Protein AF-A0A438HVY1-F1 (afdb_monomer_lite)

Foldseek 3Di:
DVVVVVVVVVVVCVVVVDDDPPPVPPQPAPAQWWQALVGDIDDDCNGQEPNGPDYPVSVPPVPPDDPVVVVVVCVVVVCQLVPPDNLVSLLSVLLVVLVVSLCSSPVPPDPDPDPPCCAPPNPVPSQVSSLVSSVVSCVVSVHDNDPDSGD

InterPro domains:
  IPR000726 Glycoside hydrolase, family 19, catalytic [PF00182] (55-106)
  IPR000726 Glycoside hydrolase, family 19, catalytic [PS00773] (59-81)
  IPR001002 Chitin-binding, type 1 [PF00187] (25-54)
  IPR001002 Chitin-binding, type 1 [PS50941] (16-61)
  IPR001002 Chitin-binding, type 1 [SM00270] (26-57)
  IPR018371 Chitin-binding, type 1, conserved site [PS00026] (29-48)
  IPR023346 Lysozyme-like domain superfamily [SSF53955] (53-151)
  IPR036861 Endochitinase-like superfamily [G3DSA:3.30.60.10] (22-53)
  IPR036861 Endochitinase-like superfamily [SSF57016] (21-55)

Organism: Vitis vinifera (NCBI:txid29760)

Sequence (151 aa):
MVSKLVAILIVGVLAGALPWPVLAQNYSCNAGLCCSQFGFCGTGVRYCGDGCQAGDASCAGKNFYTRRAFLDALNSYPEFGQGGYANDSKREIAAFFAHATTRLIGFSATIHAINGAECNGGNRDAVNARVEYYEDYCNQLGVFPGDNLPC

pLDDT: mean 71.17, std 15.53, range [33.47, 94.56]

Radius of gyration: 22.75 Å; chains: 1; bounding box: 74×33×52 Å

Structure (mmCIF, N/CA/C/O backbone):
data_AF-A0A438HVY1-F1
#
_entry.id   AF-A0A438HVY1-F1
#
loop_
_atom_site.group_PDB
_atom_site.id
_atom_site.type_symbol
_atom_site.label_atom_id
_atom_site.label_alt_id
_atom_site.label_comp_id
_atom_site.label_asym_id
_atom_site.label_entity_id
_atom_site.label_seq_id
_atom_site.pdbx_PDB_ins_code
_atom_site.Cartn_x
_atom_site.Cartn_y
_atom_site.Cartn_z
_atom_site.occupancy
_atom_site.B_iso_or_equiv
_atom_site.auth_seq_id
_atom_site.auth_comp_id
_atom_site.auth_asym_id
_atom_site.auth_atom_id
_atom_site.pdbx_PDB_model_num
ATOM 1 N N . MET A 1 1 ? -55.529 7.154 -28.206 1.00 55.62 1 MET A N 1
ATOM 2 C CA . MET A 1 1 ? -55.079 5.859 -27.632 1.00 55.62 1 MET A CA 1
ATOM 3 C C . MET A 1 1 ? -53.973 5.203 -28.469 1.00 55.62 1 MET A C 1
ATOM 5 O O . MET A 1 1 ? -53.014 4.719 -27.886 1.00 55.62 1 MET A O 1
ATOM 9 N N . VAL A 1 2 ? -54.021 5.296 -29.805 1.00 52.16 2 VAL A N 1
ATOM 10 C CA . VAL A 1 2 ? -52.999 4.772 -30.744 1.00 52.16 2 VAL A CA 1
ATOM 11 C C . VAL A 1 2 ? -51.579 5.330 -30.506 1.00 52.16 2 VAL A C 1
ATOM 13 O O . VAL A 1 2 ? -50.608 4.586 -30.568 1.00 52.16 2 VAL A O 1
ATOM 16 N N . SER A 1 3 ? -51.443 6.604 -30.115 1.00 57.72 3 SER A N 1
ATOM 17 C CA . SER A 1 3 ? -50.130 7.246 -29.897 1.00 57.72 3 SER A CA 1
ATOM 18 C C . SER A 1 3 ? -49.307 6.658 -28.741 1.00 57.72 3 SER A C 1
ATOM 20 O O . SER A 1 3 ? -48.084 6.752 -28.769 1.00 57.72 3 SER A O 1
ATOM 22 N N . LYS A 1 4 ? -49.947 6.048 -27.728 1.00 54.69 4 LYS A N 1
ATOM 23 C CA . LYS A 1 4 ? -49.226 5.408 -26.611 1.00 54.69 4 LYS A CA 1
ATOM 24 C C . LYS A 1 4 ? -48.667 4.041 -27.009 1.00 54.69 4 LYS A C 1
ATOM 26 O O . LYS A 1 4 ? -47.568 3.698 -26.599 1.00 54.69 4 LYS A O 1
ATOM 31 N N . LEU A 1 5 ? -49.392 3.296 -27.845 1.00 52.03 5 LEU A N 1
ATOM 32 C CA . LEU A 1 5 ? -48.952 1.989 -28.342 1.00 52.03 5 LEU A CA 1
ATOM 33 C C . LEU A 1 5 ? -47.766 2.120 -29.303 1.00 52.03 5 LEU A C 1
ATOM 35 O O . LEU A 1 5 ? -46.820 1.347 -29.209 1.00 52.03 5 LEU A O 1
ATOM 39 N N . VAL A 1 6 ? -47.772 3.145 -30.159 1.00 64.19 6 VAL A N 1
ATOM 40 C CA . VAL A 1 6 ? -46.645 3.437 -31.060 1.00 64.19 6 VAL A CA 1
ATOM 41 C C . VAL A 1 6 ? -45.391 3.828 -30.270 1.00 64.19 6 VAL A C 1
ATOM 43 O O . VAL A 1 6 ? -44.307 3.349 -30.581 1.00 64.19 6 VAL A O 1
ATOM 46 N N . ALA A 1 7 ? -45.527 4.611 -29.194 1.00 57.97 7 ALA A N 1
ATOM 47 C CA . ALA A 1 7 ? -44.398 4.957 -28.327 1.00 57.97 7 ALA A CA 1
ATOM 48 C C . ALA A 1 7 ? -43.805 3.731 -27.602 1.00 57.97 7 ALA A C 1
ATOM 50 O O . ALA A 1 7 ? -42.586 3.599 -27.522 1.00 57.97 7 ALA A O 1
ATOM 51 N N . ILE A 1 8 ? -44.648 2.807 -27.125 1.00 62.59 8 ILE A N 1
ATOM 52 C CA . ILE A 1 8 ? -44.201 1.564 -26.469 1.00 62.59 8 ILE A CA 1
ATOM 53 C C . ILE A 1 8 ? -43.483 0.645 -27.464 1.00 62.59 8 ILE A C 1
ATOM 55 O O . ILE A 1 8 ? -42.451 0.068 -27.127 1.00 62.59 8 ILE A O 1
ATOM 59 N N . LEU A 1 9 ? -43.981 0.547 -28.699 1.00 62.84 9 LEU A N 1
ATOM 60 C CA . LEU A 1 9 ? -43.325 -0.223 -29.757 1.00 62.84 9 LEU A CA 1
ATOM 61 C C . LEU A 1 9 ? -41.963 0.374 -30.137 1.00 62.84 9 LEU A C 1
ATOM 63 O O . LEU A 1 9 ? -41.004 -0.373 -30.294 1.00 62.84 9 LEU A O 1
ATOM 67 N N . ILE A 1 10 ? -41.841 1.703 -30.213 1.00 61.03 10 ILE A N 1
ATOM 68 C CA . ILE A 1 10 ? -40.565 2.372 -30.516 1.00 61.03 10 ILE A CA 1
ATOM 69 C C . ILE A 1 10 ? -39.540 2.161 -29.389 1.00 61.03 10 ILE A C 1
ATOM 71 O O . ILE A 1 10 ? -38.390 1.834 -29.670 1.00 61.03 10 ILE A O 1
ATOM 75 N N . VAL A 1 11 ? -39.943 2.282 -28.118 1.00 61.09 11 VAL A N 1
ATOM 76 C CA . VAL A 1 11 ? -39.048 2.046 -26.966 1.00 61.09 11 VAL A CA 1
ATOM 77 C C . VAL A 1 11 ? -38.655 0.569 -26.853 1.00 61.09 11 VAL A C 1
ATOM 79 O O . VAL A 1 11 ? -37.497 0.269 -26.579 1.00 61.09 1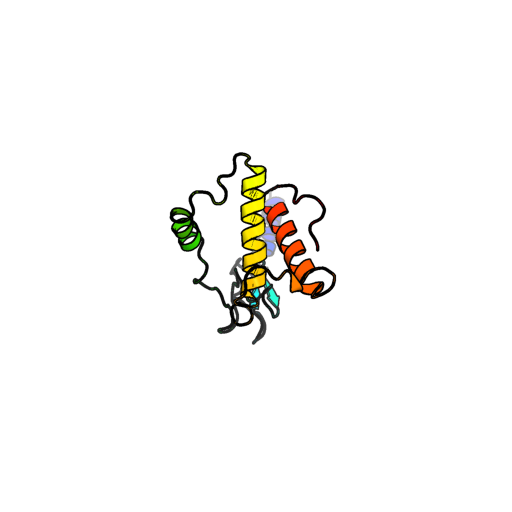1 VAL A O 1
ATOM 82 N N . GLY A 1 12 ? -39.582 -0.357 -27.118 1.00 59.25 12 GLY A N 1
ATOM 83 C CA . GLY A 1 12 ? -39.299 -1.795 -27.133 1.00 59.25 12 GLY A CA 1
ATOM 84 C C . GLY A 1 12 ? -38.326 -2.202 -28.244 1.00 59.25 12 GLY A C 1
ATOM 85 O O . GLY A 1 12 ? -37.431 -3.009 -28.008 1.00 59.25 12 GLY A O 1
ATOM 86 N N . VAL A 1 13 ? -38.442 -1.596 -29.430 1.00 62.84 13 VAL A N 1
ATOM 87 C CA . VAL A 1 13 ? -37.493 -1.804 -30.536 1.00 62.84 13 VAL A CA 1
ATOM 88 C C . VAL A 1 13 ? -36.127 -1.189 -30.216 1.00 62.84 13 VAL A C 1
ATOM 90 O O . VAL A 1 13 ? -35.113 -1.836 -30.458 1.00 62.84 13 VAL A O 1
ATOM 93 N N . LEU A 1 14 ? -36.071 -0.001 -29.602 1.00 54.03 14 LEU A N 1
ATOM 94 C CA . LEU A 1 14 ? -34.806 0.617 -29.173 1.00 54.03 14 LEU A CA 1
ATOM 95 C C . LEU A 1 14 ? -34.104 -0.165 -28.048 1.00 54.03 14 LEU A C 1
ATOM 97 O O . LEU A 1 14 ? -32.878 -0.208 -28.021 1.00 54.03 14 LEU A O 1
ATOM 101 N N . ALA A 1 15 ? -34.854 -0.817 -27.153 1.00 57.94 15 ALA A N 1
ATOM 102 C CA . ALA A 1 15 ? -34.297 -1.656 -26.090 1.00 57.94 15 ALA A CA 1
ATOM 103 C C . ALA A 1 15 ? -33.900 -3.071 -26.563 1.00 57.94 15 ALA A C 1
ATOM 105 O O . ALA A 1 15 ? -33.017 -3.680 -25.969 1.00 57.94 15 ALA A O 1
ATOM 106 N N . GLY A 1 16 ? -34.539 -3.599 -27.617 1.00 54.09 16 GLY A N 1
ATOM 107 C CA . GLY A 1 16 ? -34.277 -4.939 -28.163 1.00 54.09 16 GLY A CA 1
ATOM 108 C C . GLY A 1 16 ? -33.288 -4.992 -29.336 1.00 54.09 16 GLY A C 1
ATOM 109 O O . GLY A 1 16 ? -32.773 -6.064 -29.641 1.00 54.09 16 GLY A O 1
ATOM 110 N N . ALA A 1 17 ? -33.015 -3.858 -29.993 1.00 54.81 17 ALA A N 1
ATOM 111 C CA . ALA A 1 17 ? -32.070 -3.753 -31.112 1.00 54.81 17 ALA A CA 1
ATOM 112 C C . ALA A 1 17 ? -30.635 -3.394 -30.685 1.00 54.81 17 ALA A C 1
ATOM 114 O O . ALA A 1 17 ? -29.748 -3.313 -31.535 1.00 54.81 17 ALA A O 1
ATOM 115 N N . LEU A 1 18 ? -30.392 -3.192 -29.386 1.00 44.53 18 LEU A N 1
ATOM 116 C CA . LEU A 1 18 ? -29.043 -3.081 -28.844 1.00 44.53 18 LEU A CA 1
ATOM 117 C C . LEU A 1 18 ? -28.585 -4.455 -28.323 1.00 44.53 18 LEU A C 1
ATOM 119 O O . LEU A 1 18 ? -29.188 -4.993 -27.394 1.00 44.53 18 LEU A O 1
ATOM 123 N N . PRO A 1 19 ? -27.498 -5.023 -28.866 1.00 45.34 19 PRO A N 1
ATOM 124 C CA . PRO A 1 19 ? -26.682 -5.958 -28.104 1.00 45.34 19 PRO A CA 1
ATOM 125 C C . PRO A 1 19 ? -26.088 -5.160 -26.914 1.00 45.34 19 PRO A C 1
ATOM 127 O O . PRO A 1 19 ? -25.611 -4.051 -27.120 1.00 45.34 19 PRO A O 1
ATOM 130 N N . TRP A 1 20 ? -26.096 -5.575 -25.647 1.00 41.94 20 TRP A N 1
ATOM 131 C CA . TRP A 1 20 ? -26.069 -6.924 -25.103 1.00 41.94 20 TRP A CA 1
ATOM 132 C C . TRP A 1 20 ? -26.632 -6.985 -23.669 1.00 41.94 20 TRP A C 1
ATOM 134 O O . TRP A 1 20 ? -26.717 -5.964 -22.984 1.00 41.94 20 TRP A O 1
ATOM 144 N N . PRO A 1 21 ? -26.925 -8.196 -23.157 1.00 48.78 21 PRO A N 1
ATOM 145 C CA . PRO A 1 21 ? -26.816 -8.453 -21.723 1.00 48.78 21 PRO A CA 1
ATOM 146 C C . PRO A 1 21 ? -25.513 -7.855 -21.167 1.00 48.78 21 PRO A C 1
ATOM 148 O O . PRO A 1 21 ? -24.482 -7.873 -21.841 1.00 48.78 21 PRO A O 1
ATOM 151 N N . VAL A 1 22 ? -25.530 -7.402 -19.911 1.00 43.31 22 VAL A N 1
ATOM 152 C CA . VAL A 1 22 ? -24.313 -7.211 -19.106 1.00 43.31 22 VAL A CA 1
ATOM 153 C C . VAL A 1 22 ? -23.721 -8.597 -18.829 1.00 43.31 22 VAL A C 1
ATOM 155 O O . VAL A 1 22 ? -23.712 -9.098 -17.712 1.00 43.31 22 VAL A O 1
ATOM 158 N N . LEU A 1 23 ? -23.294 -9.287 -19.880 1.00 44.06 23 LEU A N 1
ATOM 159 C CA . LEU A 1 23 ? -22.288 -10.311 -19.760 1.00 44.06 23 LEU A CA 1
ATOM 160 C C . LEU A 1 23 ? -21.018 -9.510 -19.545 1.00 44.06 23 LEU A C 1
ATOM 162 O O . LEU A 1 23 ? -20.647 -8.705 -20.400 1.00 44.06 23 LEU A O 1
ATOM 166 N N . ALA A 1 24 ? -20.381 -9.692 -18.391 1.00 40.25 24 ALA A N 1
ATOM 167 C CA . ALA A 1 24 ? -18.961 -9.427 -18.274 1.00 40.25 24 ALA A CA 1
ATOM 168 C C . ALA A 1 24 ? -18.324 -10.025 -19.533 1.00 40.25 24 ALA A C 1
ATOM 170 O O . ALA A 1 24 ? -18.327 -11.247 -19.698 1.00 40.25 24 ALA A O 1
ATOM 171 N N . GLN A 1 25 ? -17.910 -9.177 -20.482 1.00 42.19 25 GLN A N 1
ATOM 172 C CA . GLN A 1 25 ? -17.125 -9.641 -21.609 1.00 42.19 25 GLN A CA 1
ATOM 173 C C . GLN A 1 25 ? -15.898 -10.222 -20.950 1.00 42.19 25 GLN A C 1
ATOM 175 O O . GLN A 1 25 ? -15.112 -9.488 -20.361 1.00 42.19 25 GLN A O 1
ATOM 180 N N . ASN A 1 26 ? -15.855 -11.547 -20.937 1.00 51.19 26 ASN A N 1
ATOM 181 C CA . ASN A 1 26 ? -14.769 -12.362 -20.462 1.00 51.19 26 ASN A CA 1
ATOM 182 C C . ASN A 1 26 ? -13.452 -11.699 -20.871 1.00 51.19 26 ASN A C 1
ATOM 184 O O . ASN A 1 26 ? -13.045 -11.830 -22.020 1.00 51.19 26 ASN A O 1
ATOM 188 N N . TYR A 1 27 ? -12.861 -10.921 -19.963 1.00 53.94 27 TYR A N 1
ATOM 189 C CA . TYR A 1 27 ? -11.433 -10.711 -19.831 1.00 53.94 27 TYR A CA 1
ATOM 190 C C . TYR A 1 27 ? -10.635 -10.565 -21.134 1.00 53.94 27 TYR A C 1
ATOM 192 O O . TYR A 1 27 ? -9.555 -11.131 -21.282 1.00 53.94 27 TYR A O 1
ATOM 200 N N . SER A 1 28 ? -11.165 -9.822 -22.105 1.00 63.12 28 SER A N 1
ATOM 201 C CA . SER A 1 28 ? -10.609 -9.764 -23.461 1.00 63.12 28 SER A CA 1
ATOM 202 C C . SER A 1 28 ? -9.495 -8.723 -23.547 1.00 63.12 28 SER A C 1
ATOM 204 O O . SER A 1 28 ? -9.511 -7.837 -24.396 1.00 63.12 28 SER A O 1
ATOM 206 N N . CYS A 1 29 ? -8.536 -8.802 -22.628 1.00 72.44 29 CYS A N 1
ATOM 207 C CA . CYS A 1 29 ? -7.269 -8.117 -22.797 1.00 72.44 29 CYS A CA 1
ATOM 208 C C . CYS A 1 29 ? -6.448 -8.871 -23.856 1.00 72.44 29 CYS A C 1
ATOM 210 O O . CYS A 1 29 ? -6.533 -10.097 -23.950 1.00 72.44 29 CYS A O 1
ATOM 212 N N . ASN A 1 30 ? -5.675 -8.150 -24.678 1.00 76.88 30 ASN A N 1
ATOM 213 C CA . ASN A 1 30 ? -4.791 -8.788 -25.659 1.00 76.88 30 ASN A CA 1
ATOM 214 C C . ASN A 1 30 ? -3.870 -9.810 -24.972 1.00 76.88 30 ASN A C 1
ATOM 216 O O . ASN A 1 30 ? -3.537 -9.663 -23.796 1.00 76.88 30 ASN A O 1
ATOM 220 N N . ALA A 1 31 ? -3.428 -10.828 -25.715 1.00 70.00 31 ALA A N 1
ATOM 221 C CA . ALA A 1 31 ? -2.480 -11.813 -25.202 1.00 70.00 31 ALA A CA 1
ATOM 222 C C . ALA A 1 31 ? -1.254 -11.116 -24.574 1.00 70.00 31 ALA A C 1
ATOM 224 O O . ALA A 1 31 ? -0.649 -10.243 -25.198 1.00 70.00 31 ALA A O 1
ATOM 225 N N . GLY A 1 32 ? -0.922 -11.483 -23.333 1.00 71.38 32 GLY A N 1
ATOM 226 C CA . GLY A 1 32 ? 0.149 -10.858 -22.545 1.00 71.38 32 GLY A CA 1
ATOM 227 C C . GLY A 1 32 ? -0.263 -9.624 -21.727 1.00 71.38 32 GLY A C 1
ATOM 228 O O . GLY A 1 32 ? 0.593 -9.018 -21.087 1.00 71.38 32 GLY A O 1
ATOM 229 N N . LEU A 1 33 ? -1.545 -9.242 -21.725 1.00 78.31 33 LEU A N 1
ATOM 230 C CA . LEU A 1 33 ? -2.098 -8.178 -20.880 1.00 78.31 33 LEU A CA 1
ATOM 231 C C . LEU A 1 33 ? -2.989 -8.754 -19.769 1.00 78.31 33 LEU A C 1
ATOM 233 O O . LEU A 1 33 ? -3.649 -9.776 -19.950 1.00 78.31 33 LEU A O 1
ATOM 237 N N . CYS A 1 34 ? -3.059 -8.046 -18.646 1.00 81.62 34 CYS A N 1
ATOM 238 C CA . CYS A 1 34 ? -3.936 -8.355 -17.523 1.00 81.62 34 CYS A CA 1
ATOM 239 C C . CYS A 1 34 ? -5.070 -7.335 -17.400 1.00 81.62 34 CYS A C 1
ATOM 241 O O . CYS A 1 34 ? -4.943 -6.195 -17.839 1.00 81.62 34 CYS A O 1
ATOM 243 N N . CYS A 1 35 ? -6.162 -7.748 -16.771 1.00 82.56 35 CYS A N 1
ATOM 244 C CA . CYS A 1 35 ? -7.356 -6.978 -16.481 1.00 82.56 35 CYS A CA 1
ATOM 245 C C . CYS A 1 35 ? -7.338 -6.587 -15.004 1.00 82.56 35 CYS A C 1
ATOM 247 O O . CYS A 1 35 ? -7.367 -7.461 -14.138 1.00 82.56 35 CYS A O 1
ATOM 249 N N . SER A 1 36 ? -7.296 -5.291 -14.710 1.00 77.81 36 SER A N 1
ATOM 250 C CA . SER A 1 36 ? -7.357 -4.790 -13.338 1.00 77.81 36 SER A CA 1
ATOM 251 C C . SER A 1 36 ? -8.739 -5.016 -12.716 1.00 77.81 36 SER A C 1
ATOM 253 O O . SER A 1 36 ? -9.728 -5.253 -13.412 1.00 77.81 36 SER A O 1
ATOM 255 N N . GLN A 1 37 ? -8.848 -4.835 -11.398 1.00 73.25 37 GLN A N 1
ATOM 256 C CA . GLN A 1 37 ? -10.135 -4.886 -10.688 1.00 73.25 37 GLN A CA 1
ATOM 257 C C . GLN A 1 37 ? -11.169 -3.854 -11.178 1.00 73.25 37 GLN A C 1
ATOM 259 O O . GLN A 1 37 ? -12.358 -3.990 -10.895 1.00 73.25 37 GLN A O 1
ATOM 264 N N . PHE A 1 38 ? -10.725 -2.829 -11.913 1.00 77.50 38 PHE A N 1
ATOM 265 C CA . PHE A 1 38 ? -11.559 -1.767 -12.476 1.00 77.50 38 PHE A CA 1
ATOM 266 C C . PHE A 1 38 ? -11.900 -1.994 -13.961 1.00 77.50 38 PHE A C 1
ATOM 268 O O . PHE A 1 38 ? -12.498 -1.123 -14.587 1.00 77.50 38 PHE A O 1
ATOM 275 N N . GLY A 1 39 ? -11.522 -3.142 -14.536 1.00 75.25 39 GLY A N 1
ATOM 276 C CA . GLY A 1 39 ? -11.846 -3.498 -15.920 1.00 75.25 39 GLY A CA 1
ATOM 277 C C . GLY A 1 39 ? -10.932 -2.871 -16.978 1.00 75.25 39 GLY A C 1
ATOM 278 O O . GLY A 1 39 ? -11.305 -2.822 -18.147 1.00 75.25 39 GLY A O 1
ATOM 279 N N . PHE A 1 40 ? -9.739 -2.395 -16.600 1.00 80.31 40 PHE A N 1
ATOM 280 C CA . PHE A 1 40 ? -8.753 -1.864 -17.550 1.00 80.31 40 PHE A CA 1
ATOM 281 C C . PHE A 1 40 ? -7.703 -2.914 -17.907 1.00 80.31 40 PHE A C 1
ATOM 283 O O . PHE A 1 40 ? -7.281 -3.680 -17.044 1.00 80.31 40 PHE A O 1
ATOM 290 N N . CYS A 1 41 ? -7.245 -2.915 -19.160 1.00 84.56 41 CYS A N 1
ATOM 291 C CA . CYS A 1 41 ? -6.223 -3.836 -19.652 1.00 84.56 41 CYS A CA 1
ATOM 292 C C . CYS A 1 41 ? -4.833 -3.189 -19.694 1.00 84.56 41 CYS A C 1
ATOM 294 O O . CYS A 1 41 ? -4.692 -2.065 -20.174 1.00 84.56 41 CYS A O 1
ATOM 296 N N . GLY A 1 42 ? -3.798 -3.911 -19.267 1.00 77.75 42 GLY A N 1
ATOM 297 C CA . GLY A 1 42 ? -2.417 -3.430 -19.324 1.00 77.75 42 GLY A CA 1
ATOM 298 C C . GLY A 1 42 ? -1.398 -4.432 -18.787 1.00 77.75 42 GLY A C 1
ATOM 299 O O . GLY A 1 42 ? -1.742 -5.552 -18.420 1.00 77.75 42 GLY A O 1
ATOM 300 N N . THR A 1 43 ? -0.128 -4.034 -18.760 1.00 75.44 43 THR A N 1
ATOM 301 C CA . THR A 1 43 ? 0.974 -4.817 -18.182 1.00 75.44 43 THR A CA 1
ATOM 302 C C . THR A 1 43 ? 1.442 -4.213 -16.860 1.00 75.44 43 THR A C 1
ATOM 304 O O . THR A 1 43 ? 1.222 -3.034 -16.576 1.00 75.44 43 THR A O 1
ATOM 307 N N . GLY A 1 44 ? 2.113 -5.017 -16.037 1.00 69.69 44 GLY A N 1
ATOM 308 C CA . GLY A 1 44 ? 2.591 -4.584 -14.725 1.00 69.69 44 GLY A CA 1
ATOM 309 C C . GLY A 1 44 ? 1.509 -4.641 -13.646 1.00 69.69 44 GLY A C 1
ATOM 310 O O . GLY A 1 44 ? 0.340 -4.919 -13.905 1.00 69.69 44 GLY A O 1
ATOM 311 N N . VAL A 1 45 ? 1.903 -4.407 -12.398 1.00 64.50 45 VAL A N 1
ATOM 312 C CA . VAL A 1 45 ? 1.094 -4.776 -11.222 1.00 64.50 45 VAL A CA 1
ATOM 313 C C . VAL A 1 45 ? -0.225 -4.024 -11.065 1.00 64.50 45 VAL A C 1
ATOM 315 O O . VAL A 1 45 ? -1.152 -4.570 -10.481 1.00 64.50 45 VAL A O 1
ATOM 318 N N . ARG A 1 46 ? -0.369 -2.826 -11.650 1.00 68.12 46 ARG A N 1
ATOM 319 C CA . ARG A 1 46 ? -1.660 -2.106 -11.669 1.00 68.12 46 ARG A CA 1
ATOM 320 C C . ARG A 1 46 ? -2.751 -2.862 -12.435 1.00 68.12 46 ARG A C 1
ATOM 322 O O . ARG A 1 46 ? -3.934 -2.586 -12.259 1.00 68.12 46 ARG A O 1
ATOM 329 N N . TYR A 1 47 ? -2.338 -3.792 -13.291 1.00 77.50 47 TYR A N 1
ATOM 330 C CA . TYR A 1 47 ? -3.208 -4.608 -14.128 1.00 77.50 47 TYR A CA 1
ATOM 331 C C . TYR A 1 47 ? -3.108 -6.097 -13.773 1.00 77.50 47 TYR A C 1
ATOM 333 O O . TYR A 1 47 ? -4.121 -6.786 -13.776 1.00 77.50 47 TYR A O 1
ATOM 341 N N . CYS A 1 48 ? -1.904 -6.584 -13.450 1.00 75.56 48 CYS A N 1
ATOM 342 C CA . CYS A 1 48 ? -1.592 -7.996 -13.193 1.00 75.56 48 CYS A CA 1
ATOM 343 C C . CYS A 1 48 ? -1.480 -8.383 -11.708 1.00 75.56 48 CYS A C 1
ATOM 345 O O . CYS A 1 48 ? -1.238 -9.550 -11.413 1.00 75.56 48 CYS A O 1
ATOM 347 N N . GLY A 1 49 ? -1.577 -7.424 -10.784 1.00 70.44 49 GLY A N 1
ATOM 348 C CA . GLY A 1 49 ? -1.418 -7.651 -9.345 1.00 70.44 49 GLY A CA 1
ATOM 349 C C . GLY A 1 49 ? -2.723 -8.026 -8.640 1.00 70.44 49 GLY A C 1
ATOM 350 O O . GLY A 1 49 ? -3.577 -8.724 -9.190 1.00 70.44 49 GLY A O 1
ATOM 351 N N . ASP A 1 50 ? -2.892 -7.554 -7.407 1.00 68.50 50 ASP A N 1
ATOM 352 C CA . ASP A 1 50 ? -4.089 -7.837 -6.614 1.00 68.50 50 ASP A CA 1
ATOM 353 C C . ASP A 1 50 ? -5.367 -7.346 -7.309 1.00 68.50 50 ASP A C 1
ATOM 355 O O . ASP A 1 50 ? -5.429 -6.258 -7.884 1.00 68.50 50 ASP A O 1
ATOM 359 N N . GLY A 1 51 ? -6.403 -8.186 -7.284 1.00 68.00 51 GLY A N 1
ATOM 360 C CA . GLY A 1 51 ? -7.656 -7.909 -7.984 1.00 68.00 51 GLY A CA 1
ATOM 361 C C . GLY A 1 51 ? -7.584 -8.094 -9.505 1.00 68.00 51 GLY A C 1
ATOM 362 O O . GLY A 1 51 ? -8.556 -7.765 -10.186 1.00 68.00 51 GLY A O 1
ATOM 363 N N . CYS A 1 52 ? -6.482 -8.653 -10.034 1.00 76.88 52 CYS A N 1
ATOM 364 C CA . CYS A 1 52 ? -6.382 -9.112 -11.420 1.00 76.88 52 CYS A CA 1
ATOM 365 C C . CYS A 1 52 ? -7.550 -10.046 -11.741 1.00 76.88 52 CYS A C 1
ATOM 367 O O . CYS A 1 52 ? -7.689 -11.158 -11.224 1.00 76.88 52 CYS A O 1
ATOM 369 N N . GLN A 1 53 ? -8.414 -9.535 -12.596 1.00 70.81 53 GLN A N 1
ATOM 370 C CA . GLN A 1 53 ? -9.658 -10.131 -13.024 1.00 70.81 53 GLN A CA 1
ATOM 371 C C . GLN A 1 53 ? -9.365 -11.272 -14.017 1.00 70.81 53 GLN A C 1
ATOM 373 O O . GLN A 1 53 ? -9.945 -12.359 -13.920 1.00 70.81 53 GLN A O 1
ATOM 378 N N . ALA A 1 54 ? -8.355 -11.071 -14.871 1.00 65.62 54 ALA A N 1
ATOM 379 C CA . ALA A 1 54 ? -7.762 -12.087 -15.738 1.00 65.62 54 ALA A CA 1
ATOM 380 C C . ALA A 1 54 ? -6.483 -11.611 -16.431 1.00 65.62 54 ALA A C 1
ATOM 382 O O . ALA A 1 54 ? -6.221 -10.422 -16.504 1.00 65.62 54 ALA A O 1
ATOM 383 N N . GLY A 1 55 ? -5.721 -12.550 -16.975 1.00 62.69 55 GLY A N 1
ATOM 384 C CA . GLY A 1 55 ? -4.436 -12.384 -17.652 1.00 62.69 55 GLY A CA 1
ATOM 385 C C . GLY A 1 55 ? -3.868 -13.783 -17.902 1.00 62.69 55 GLY A C 1
ATOM 386 O O . GLY A 1 55 ? -4.565 -14.766 -17.623 1.00 62.69 55 GLY A O 1
ATOM 387 N N . ASP A 1 56 ? -2.637 -13.915 -18.406 1.00 56.25 56 ASP A N 1
ATOM 388 C CA . ASP A 1 56 ? -1.995 -15.240 -18.426 1.00 56.25 56 ASP A CA 1
ATOM 389 C C . ASP A 1 56 ? -1.688 -15.732 -16.985 1.00 56.25 56 ASP A C 1
ATOM 391 O O . ASP A 1 56 ? -2.162 -15.150 -16.003 1.00 56.25 56 ASP A O 1
ATOM 395 N N . ALA A 1 57 ? -0.929 -16.821 -16.827 1.00 55.19 57 ALA A N 1
ATOM 396 C CA . ALA A 1 57 ? -0.356 -17.274 -15.551 1.00 55.19 57 ALA A CA 1
ATOM 397 C C . ALA A 1 57 ? 0.225 -16.157 -14.632 1.00 55.19 57 ALA A C 1
ATOM 399 O O . ALA A 1 57 ? 0.451 -16.403 -13.447 1.00 55.19 57 ALA A O 1
ATOM 400 N N . SER A 1 58 ? 0.430 -14.941 -15.148 1.00 61.28 58 SER A N 1
ATOM 401 C CA . SER A 1 58 ? 0.894 -13.710 -14.509 1.00 61.28 58 SER A CA 1
ATOM 402 C C . SER A 1 58 ? -0.075 -12.949 -13.584 1.00 61.28 58 SER A C 1
ATOM 404 O O . SER A 1 58 ? 0.340 -11.905 -13.080 1.00 61.28 58 SER A O 1
ATOM 406 N N . CYS A 1 59 ? -1.319 -13.388 -13.319 1.00 64.12 59 CYS A N 1
ATOM 407 C CA . CYS A 1 59 ? -2.104 -12.824 -12.195 1.00 64.12 59 CYS A CA 1
ATOM 408 C C . CYS A 1 59 ? -1.499 -13.296 -10.849 1.00 64.12 59 CYS A C 1
ATOM 410 O O . CYS A 1 59 ? -2.084 -14.120 -10.132 1.00 64.12 59 CYS A O 1
ATOM 412 N N . ALA A 1 60 ? -0.296 -12.821 -10.523 1.00 56.59 60 ALA A N 1
ATOM 413 C CA . ALA A 1 60 ? 0.413 -13.154 -9.297 1.00 56.59 60 ALA A CA 1
ATOM 414 C C . ALA A 1 60 ? -0.366 -12.580 -8.103 1.00 56.59 60 ALA A C 1
ATOM 416 O O . ALA A 1 60 ? -0.366 -11.376 -7.875 1.00 56.59 60 ALA A O 1
ATOM 417 N N . GLY A 1 61 ? -1.079 -13.449 -7.381 1.00 53.53 61 GLY A N 1
ATOM 418 C CA . GLY A 1 61 ? -1.917 -13.069 -6.238 1.00 53.53 61 GLY A CA 1
ATOM 419 C C . GLY A 1 61 ? -3.317 -13.684 -6.247 1.00 53.53 61 GLY A C 1
ATOM 420 O O . GLY A 1 61 ? -3.953 -13.742 -5.192 1.00 53.53 61 GLY A O 1
ATOM 421 N N . LYS A 1 62 ? -3.794 -14.223 -7.384 1.00 52.72 62 LYS A N 1
ATOM 422 C CA . LYS A 1 62 ? -5.120 -14.862 -7.453 1.00 52.72 62 LYS A CA 1
ATOM 423 C C . LYS A 1 62 ? -5.205 -16.013 -6.439 1.00 52.72 62 LYS A C 1
ATOM 425 O O . LYS A 1 62 ? -4.543 -17.034 -6.590 1.00 52.72 62 LYS A O 1
ATOM 430 N N . ASN A 1 63 ? -6.035 -15.827 -5.411 1.00 55.97 63 ASN A N 1
ATOM 431 C CA . ASN A 1 63 ? -6.247 -16.724 -4.263 1.00 55.97 63 ASN A CA 1
ATOM 432 C C . ASN A 1 63 ? -5.084 -16.872 -3.261 1.00 55.97 63 ASN A C 1
ATOM 434 O O . ASN A 1 63 ? -5.236 -17.630 -2.306 1.00 55.97 63 ASN A O 1
ATOM 438 N N . PHE A 1 64 ? -3.960 -16.168 -3.428 1.00 69.38 64 PHE A N 1
ATOM 439 C CA . PHE A 1 64 ? -2.858 -16.219 -2.458 1.00 69.38 64 PHE A CA 1
ATOM 440 C C . PHE A 1 64 ? -3.061 -15.190 -1.334 1.00 69.38 64 PHE A C 1
ATOM 442 O O . PHE A 1 64 ? -3.105 -15.554 -0.159 1.00 69.38 64 PHE A O 1
ATOM 449 N N . TYR A 1 65 ? -3.288 -13.919 -1.684 1.00 71.00 65 TYR A N 1
ATOM 450 C CA . TYR A 1 65 ? -3.634 -12.871 -0.720 1.00 71.00 65 TYR A CA 1
ATOM 451 C C . TYR A 1 65 ? -5.154 -12.784 -0.581 1.00 71.00 65 TYR A C 1
ATOM 453 O O . TYR A 1 65 ? -5.850 -12.211 -1.416 1.00 71.00 65 TYR A O 1
ATOM 461 N N . THR A 1 66 ? -5.697 -13.398 0.472 1.00 74.19 66 THR A N 1
ATOM 462 C CA . THR A 1 66 ? -7.141 -13.368 0.748 1.00 74.19 66 THR A CA 1
ATOM 463 C C . THR A 1 66 ? -7.447 -12.540 1.987 1.00 74.19 66 THR A C 1
ATOM 465 O O . THR A 1 66 ? -6.706 -12.563 2.970 1.00 74.19 66 THR A O 1
ATOM 468 N N . ARG A 1 67 ? -8.608 -11.870 1.990 1.00 81.69 67 ARG A N 1
ATOM 469 C CA . ARG A 1 67 ? -9.122 -11.174 3.181 1.00 81.69 67 ARG A CA 1
ATOM 470 C C . ARG A 1 67 ? -9.194 -12.107 4.393 1.00 81.69 67 ARG A C 1
ATOM 472 O O . ARG A 1 67 ? -8.913 -11.681 5.503 1.00 81.69 67 ARG A O 1
ATOM 479 N N . ARG A 1 68 ? -9.568 -13.372 4.175 1.00 80.12 68 ARG A N 1
ATOM 480 C CA . ARG A 1 68 ? -9.634 -14.400 5.221 1.00 80.12 68 ARG A CA 1
ATOM 481 C C . ARG A 1 68 ? -8.257 -14.638 5.841 1.00 80.12 68 ARG A C 1
ATOM 483 O O . ARG A 1 68 ? -8.133 -14.493 7.045 1.00 80.12 68 ARG A O 1
ATOM 490 N N . ALA A 1 69 ? -7.242 -14.922 5.023 1.00 83.06 69 ALA A N 1
ATOM 491 C CA . ALA A 1 69 ? -5.883 -15.156 5.506 1.00 83.06 69 ALA A CA 1
ATOM 492 C C . ALA A 1 69 ? -5.313 -13.935 6.242 1.00 83.06 69 ALA A C 1
ATOM 494 O O . ALA A 1 69 ? -4.683 -14.092 7.282 1.00 83.06 69 ALA A O 1
ATOM 495 N N . PHE A 1 70 ? -5.584 -12.723 5.746 1.00 87.19 70 PHE A N 1
ATOM 496 C CA . PHE A 1 70 ? -5.198 -11.494 6.436 1.00 87.19 70 PHE A CA 1
ATOM 497 C C . PHE A 1 70 ? -5.851 -11.388 7.821 1.00 87.19 70 PHE A C 1
ATOM 499 O O . PHE A 1 70 ? -5.152 -11.211 8.811 1.00 87.19 70 PHE A O 1
ATOM 506 N N . LEU A 1 71 ? -7.174 -11.555 7.910 1.00 86.94 71 LEU A N 1
ATOM 507 C CA . LEU A 1 71 ? -7.892 -11.496 9.187 1.00 86.94 71 LEU A CA 1
ATOM 508 C C . LEU A 1 71 ? -7.483 -12.614 10.151 1.00 86.94 71 LEU A C 1
ATOM 510 O O . LEU A 1 71 ? -7.387 -12.373 11.349 1.00 86.94 71 LEU A O 1
ATOM 514 N N . ASP A 1 72 ? -7.220 -13.816 9.640 1.00 91.38 72 ASP A N 1
ATOM 515 C CA . ASP A 1 72 ? -6.741 -14.929 10.456 1.00 91.38 72 ASP A CA 1
ATOM 516 C C . ASP A 1 72 ? -5.340 -14.620 11.020 1.00 91.38 72 ASP A C 1
ATOM 518 O O . ASP A 1 72 ? -5.085 -14.905 12.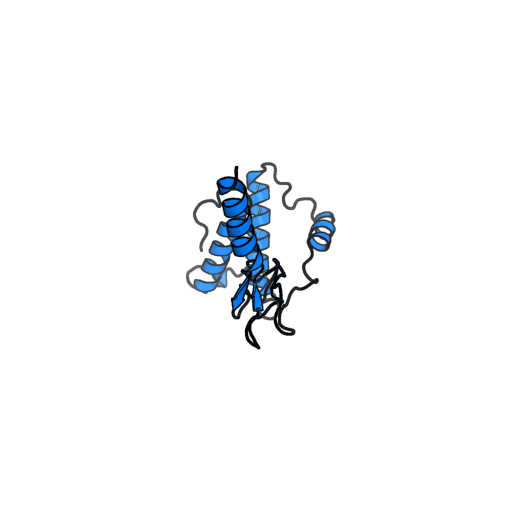190 1.00 91.38 72 ASP A O 1
ATOM 522 N N . ALA A 1 73 ? -4.474 -13.960 10.239 1.00 87.38 73 ALA A N 1
ATOM 523 C CA . ALA A 1 73 ? -3.156 -13.508 10.686 1.00 87.38 73 ALA A CA 1
ATOM 524 C C . ALA A 1 73 ? -3.229 -12.402 11.752 1.00 87.38 73 ALA A C 1
ATOM 526 O O . ALA A 1 73 ? -2.380 -12.368 12.641 1.00 87.38 73 ALA A O 1
ATOM 527 N N . LEU A 1 74 ? -4.252 -11.536 11.729 1.00 89.88 74 LEU A N 1
ATOM 528 C CA . LEU A 1 74 ? -4.437 -10.504 12.763 1.00 89.88 74 LEU A CA 1
ATOM 529 C C . LEU A 1 74 ? -4.613 -11.090 14.171 1.00 89.88 74 LEU A C 1
ATOM 531 O O . LEU A 1 74 ? -4.240 -10.441 15.144 1.00 89.88 74 LEU A O 1
ATOM 535 N N . ASN A 1 75 ? -5.086 -12.334 14.303 1.00 89.56 75 ASN A N 1
ATOM 536 C CA . ASN A 1 75 ? -5.146 -13.005 15.607 1.00 89.56 75 ASN A CA 1
AT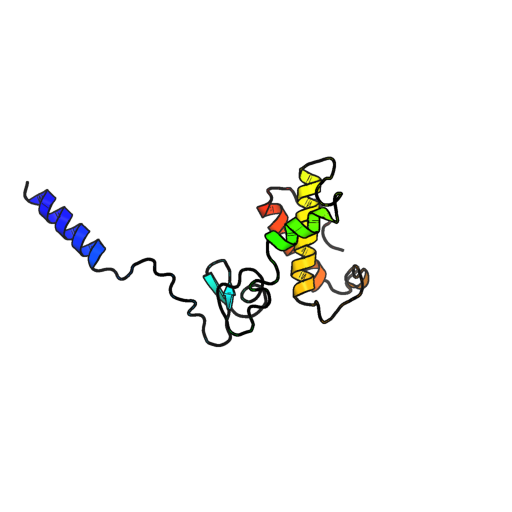OM 537 C C . ASN A 1 75 ? -3.761 -13.190 16.249 1.00 89.56 75 ASN A C 1
ATOM 539 O O . ASN A 1 75 ? -3.660 -13.332 17.464 1.00 89.56 75 ASN A O 1
ATOM 543 N N . SER A 1 76 ? -2.694 -13.205 15.448 1.00 94.56 76 SER A N 1
ATOM 544 C CA . SER A 1 76 ? -1.314 -13.297 15.928 1.00 94.56 76 SER A CA 1
ATOM 545 C C . SER A 1 76 ? -0.696 -11.935 16.260 1.00 94.56 76 SER A C 1
ATOM 547 O O . SER A 1 76 ? 0.347 -11.897 16.908 1.00 94.56 76 SER A O 1
ATOM 549 N N . TYR A 1 77 ? -1.330 -10.832 15.851 1.00 90.25 77 TYR A N 1
ATOM 550 C CA . TYR A 1 77 ? -0.829 -9.466 16.025 1.00 90.25 77 TYR A CA 1
ATOM 551 C C . TYR A 1 77 ? -1.913 -8.570 16.642 1.00 90.25 77 TYR A C 1
ATOM 553 O O . TYR A 1 77 ? -2.449 -7.693 15.966 1.00 90.25 77 TYR A O 1
ATOM 561 N N . PRO A 1 78 ? -2.249 -8.772 17.929 1.00 87.06 78 PRO A N 1
ATOM 562 C CA . PRO A 1 78 ? -3.388 -8.114 18.570 1.00 87.06 78 PRO A CA 1
ATOM 563 C C . PRO A 1 78 ? -3.237 -6.594 18.722 1.00 87.06 78 PRO A C 1
ATOM 565 O O . PRO A 1 78 ? -4.229 -5.917 18.963 1.00 87.06 78 PRO A O 1
ATOM 568 N N . GLU A 1 79 ? -2.027 -6.050 18.589 1.00 88.69 79 GLU A N 1
ATOM 569 C CA . GLU A 1 79 ? -1.786 -4.601 18.652 1.00 88.69 79 GLU A CA 1
ATOM 570 C C . GLU A 1 79 ? -1.997 -3.902 17.299 1.00 88.69 79 GLU A C 1
ATOM 572 O O . GLU A 1 79 ? -2.192 -2.689 17.260 1.00 88.69 79 GLU A O 1
ATOM 577 N N . PHE A 1 80 ? -2.005 -4.655 16.194 1.00 88.62 80 PHE A N 1
ATOM 578 C CA . PHE A 1 80 ? -2.093 -4.089 14.852 1.00 88.62 80 PHE A CA 1
ATOM 579 C C . PHE A 1 80 ? -3.476 -3.487 14.582 1.00 88.62 80 PHE A C 1
ATOM 581 O O . PHE A 1 80 ? -4.496 -4.181 14.633 1.00 88.62 80 PHE A O 1
ATOM 588 N N . GLY A 1 81 ? -3.519 -2.197 14.249 1.00 84.56 81 GLY A N 1
ATOM 589 C CA . GLY A 1 81 ? -4.761 -1.482 13.961 1.00 84.56 81 GLY A CA 1
ATOM 590 C C . GLY A 1 81 ? -5.691 -1.364 15.174 1.00 84.56 81 GLY A C 1
ATOM 591 O O . GLY A 1 81 ? -6.891 -1.154 14.997 1.00 84.56 81 GLY A O 1
ATOM 592 N N . GLN A 1 82 ? -5.157 -1.536 16.388 1.00 85.19 82 GLN A N 1
ATOM 593 C CA . GLN A 1 82 ? -5.871 -1.393 17.664 1.00 85.19 82 GLN A CA 1
ATOM 594 C C . GLN A 1 82 ? -5.347 -0.198 18.477 1.00 85.19 82 GLN A C 1
ATOM 596 O O . GLN A 1 82 ? -5.510 -0.138 19.697 1.00 85.19 82 GLN A O 1
ATOM 601 N N . GLY A 1 83 ? -4.705 0.767 17.812 1.00 74.69 83 GLY A N 1
ATOM 602 C CA . GLY A 1 83 ? -4.254 2.000 18.447 1.00 74.69 83 GLY A CA 1
ATOM 603 C C . GLY A 1 83 ? -5.409 2.760 19.110 1.00 74.69 83 GLY A C 1
ATOM 604 O O . GLY A 1 83 ? -6.563 2.679 18.688 1.00 74.69 83 GLY A O 1
ATOM 605 N N . GLY A 1 84 ? -5.093 3.555 20.137 1.00 73.94 84 GLY A N 1
ATOM 606 C CA . GLY A 1 84 ? -6.085 4.266 20.959 1.00 73.94 84 GLY A CA 1
ATOM 607 C C . GLY A 1 84 ? -6.982 5.268 20.214 1.00 73.94 84 GLY A C 1
ATOM 608 O O . GLY A 1 84 ? -7.976 5.724 20.776 1.00 73.94 84 GLY A O 1
ATOM 609 N N . TYR A 1 85 ? -6.677 5.588 18.951 1.00 86.19 85 TYR A N 1
ATOM 610 C CA . TYR A 1 85 ? -7.490 6.446 18.094 1.00 86.19 85 TYR A CA 1
ATOM 611 C C . TYR A 1 85 ? -7.792 5.770 16.750 1.00 86.19 85 TYR A C 1
ATOM 613 O O . TYR A 1 85 ? -6.915 5.213 16.086 1.00 86.19 85 TYR A O 1
ATOM 621 N N . ALA A 1 86 ? -9.045 5.878 16.294 1.00 88.38 86 ALA A N 1
ATOM 622 C CA . ALA A 1 86 ? -9.505 5.247 15.053 1.00 88.38 86 ALA A CA 1
ATOM 623 C C . ALA A 1 86 ? -8.731 5.722 13.809 1.00 88.38 86 ALA A C 1
ATOM 625 O O . ALA A 1 86 ? -8.494 4.944 12.889 1.00 88.38 86 ALA A O 1
ATOM 626 N N . ASN A 1 87 ? -8.313 6.990 13.782 1.00 88.62 87 ASN A N 1
ATOM 627 C CA . ASN A 1 87 ? -7.527 7.532 12.673 1.00 88.62 87 ASN A CA 1
ATOM 628 C C . ASN A 1 87 ? -6.102 6.964 12.635 1.00 88.62 87 ASN A C 1
ATOM 630 O O . ASN A 1 87 ? -5.586 6.732 11.546 1.00 88.62 87 ASN A O 1
ATOM 634 N N . ASP A 1 88 ? -5.491 6.692 13.790 1.00 86.62 88 ASP A N 1
ATOM 635 C CA . ASP A 1 88 ? -4.167 6.060 13.847 1.00 86.62 88 ASP A CA 1
ATOM 636 C C . ASP A 1 88 ? -4.235 4.628 13.334 1.00 86.62 88 ASP A C 1
ATOM 638 O O . ASP A 1 88 ? -3.454 4.248 12.470 1.00 86.62 88 ASP A O 1
ATOM 642 N N . SER A 1 89 ? -5.250 3.881 13.763 1.00 89.25 89 SER A N 1
ATOM 643 C CA . SER A 1 89 ? -5.484 2.513 13.296 1.00 89.25 89 SER A CA 1
ATOM 644 C C . SER A 1 89 ? -5.703 2.447 11.779 1.00 89.25 89 SER A C 1
ATOM 646 O O . SER A 1 89 ? -5.158 1.582 11.098 1.00 89.25 89 SER A O 1
ATOM 648 N N . LYS A 1 90 ? -6.455 3.400 11.207 1.00 88.69 90 LYS A N 1
ATOM 649 C CA . LYS A 1 90 ? -6.627 3.506 9.748 1.00 88.69 90 LYS A CA 1
ATOM 650 C C . LYS A 1 90 ? -5.312 3.812 9.031 1.00 88.69 90 LYS A C 1
ATOM 652 O O . LYS A 1 90 ? -5.043 3.213 7.994 1.00 88.69 90 LYS A O 1
ATOM 657 N N . ARG A 1 91 ? -4.498 4.727 9.568 1.00 87.75 91 ARG A N 1
ATOM 658 C CA . ARG A 1 91 ? -3.180 5.049 9.003 1.00 87.75 91 ARG A CA 1
ATOM 659 C C . ARG A 1 91 ? -2.218 3.870 9.091 1.00 87.75 91 ARG A C 1
ATOM 661 O O . ARG A 1 91 ? -1.505 3.614 8.132 1.00 87.75 91 ARG A O 1
ATOM 668 N N . GLU A 1 92 ? -2.237 3.119 10.185 1.00 88.88 92 GLU A N 1
ATOM 669 C CA . GLU A 1 92 ? -1.428 1.910 10.348 1.00 88.88 92 GLU A CA 1
ATOM 670 C C . GLU A 1 92 ? -1.784 0.849 9.297 1.00 88.88 92 GLU A C 1
ATOM 672 O O . GLU A 1 92 ? -0.905 0.317 8.617 1.00 88.88 92 GLU A O 1
ATOM 677 N N . ILE A 1 93 ? -3.083 0.610 9.086 1.00 88.69 93 ILE A N 1
ATOM 678 C CA . ILE A 1 93 ? -3.574 -0.312 8.055 1.00 88.69 93 ILE A CA 1
ATOM 679 C C . ILE A 1 93 ? -3.176 0.176 6.652 1.00 88.69 93 ILE A C 1
ATOM 681 O O . ILE A 1 93 ? -2.668 -0.612 5.852 1.00 88.69 93 ILE A O 1
ATOM 685 N N . ALA A 1 94 ? -3.357 1.466 6.354 1.00 85.06 94 ALA A N 1
ATOM 686 C CA . ALA A 1 94 ? -2.950 2.055 5.076 1.00 85.06 94 ALA A CA 1
ATOM 687 C C . ALA A 1 94 ? -1.439 1.919 4.838 1.00 85.06 94 ALA A C 1
ATOM 689 O O . ALA A 1 94 ? -1.017 1.511 3.756 1.00 85.06 94 ALA A O 1
ATOM 690 N N . ALA A 1 95 ? -0.621 2.203 5.853 1.00 86.44 95 ALA A N 1
ATOM 691 C CA . ALA A 1 95 ? 0.831 2.097 5.777 1.00 86.44 95 ALA A CA 1
ATOM 692 C C . ALA A 1 95 ? 1.284 0.651 5.535 1.00 86.44 95 ALA A C 1
ATOM 694 O O . ALA A 1 95 ? 2.180 0.420 4.718 1.00 86.44 95 ALA A O 1
ATOM 695 N N . PHE A 1 96 ? 0.642 -0.322 6.191 1.00 87.56 96 PHE A N 1
ATOM 696 C CA . PHE A 1 96 ? 0.892 -1.744 5.965 1.00 87.56 96 PHE A CA 1
ATOM 697 C C . PHE A 1 96 ? 0.623 -2.140 4.513 1.00 87.56 96 PHE A C 1
ATOM 699 O O . PHE A 1 96 ? 1.509 -2.708 3.872 1.00 87.56 96 PHE A O 1
ATOM 706 N N . PHE A 1 97 ? -0.555 -1.812 3.972 1.00 83.44 97 PHE A N 1
ATOM 707 C CA . PHE A 1 97 ? -0.899 -2.169 2.595 1.00 83.44 97 PHE A CA 1
ATOM 708 C C . PHE A 1 97 ? -0.045 -1.420 1.571 1.00 83.44 97 PHE A C 1
ATOM 710 O O . PHE A 1 97 ? 0.418 -2.040 0.620 1.00 83.44 97 PHE A O 1
ATOM 717 N N . ALA A 1 98 ? 0.274 -0.141 1.784 1.00 80.75 98 ALA A N 1
ATOM 718 C CA . ALA A 1 98 ? 1.182 0.606 0.908 1.00 80.75 98 ALA A CA 1
ATOM 719 C C . ALA A 1 98 ? 2.560 -0.059 0.815 1.00 80.75 98 ALA A C 1
ATOM 721 O O . ALA A 1 98 ? 3.126 -0.246 -0.269 1.00 80.75 98 ALA A O 1
ATOM 722 N N . HIS A 1 99 ? 3.084 -0.492 1.962 1.00 74.50 99 HIS A N 1
ATOM 723 C CA . HIS A 1 99 ? 4.332 -1.233 2.006 1.00 74.50 99 HIS A CA 1
ATOM 724 C C . HIS A 1 99 ? 4.217 -2.626 1.395 1.00 74.50 99 HIS A C 1
ATOM 726 O O . HIS A 1 99 ? 5.118 -3.013 0.650 1.00 74.50 99 HIS A O 1
ATOM 732 N N . ALA A 1 100 ? 3.152 -3.371 1.695 1.00 75.69 100 ALA A N 1
ATOM 733 C CA . ALA A 1 100 ? 2.915 -4.701 1.153 1.00 75.69 100 ALA A CA 1
ATOM 734 C C . ALA A 1 100 ? 2.818 -4.643 -0.374 1.00 75.69 100 ALA A C 1
ATOM 736 O O . ALA A 1 100 ? 3.629 -5.276 -1.037 1.00 75.69 100 ALA A O 1
ATOM 737 N N . THR A 1 101 ? 1.960 -3.798 -0.940 1.00 67.38 101 THR A N 1
ATOM 738 C CA . THR A 1 101 ? 1.783 -3.634 -2.391 1.00 67.38 101 THR A CA 1
ATOM 739 C C . THR A 1 101 ? 3.097 -3.303 -3.090 1.00 67.38 101 THR A C 1
ATOM 741 O O . THR A 1 101 ? 3.441 -3.929 -4.088 1.00 67.38 101 THR A O 1
ATOM 744 N N . THR A 1 102 ? 3.905 -2.404 -2.522 1.00 60.59 102 THR A N 1
ATOM 745 C CA . THR A 1 102 ? 5.212 -2.063 -3.104 1.00 60.59 102 THR A CA 1
ATOM 746 C C . THR A 1 102 ? 6.239 -3.198 -2.951 1.00 60.59 102 THR A C 1
ATOM 748 O O . THR A 1 102 ? 7.074 -3.405 -3.827 1.00 60.59 102 THR A O 1
ATOM 751 N N . ARG A 1 103 ? 6.199 -3.962 -1.848 1.00 56.41 103 ARG A N 1
ATOM 752 C CA . ARG A 1 103 ? 7.096 -5.109 -1.591 1.00 56.41 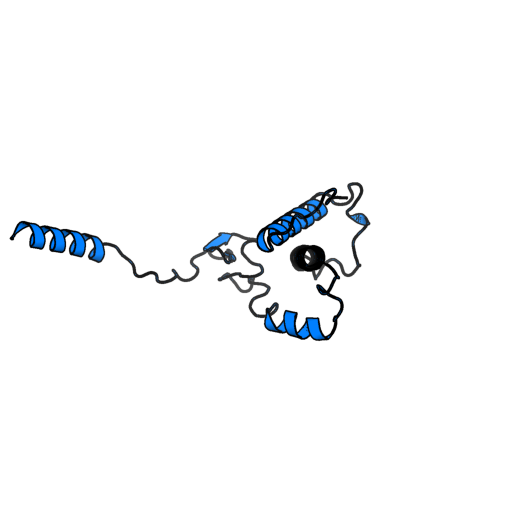103 ARG A CA 1
ATOM 753 C C . ARG A 1 103 ? 6.687 -6.376 -2.346 1.00 56.41 103 ARG A C 1
ATOM 755 O O . ARG A 1 103 ? 7.549 -7.203 -2.610 1.00 56.41 103 ARG A O 1
ATOM 762 N N . LEU A 1 104 ? 5.424 -6.526 -2.738 1.00 50.34 104 LEU A N 1
ATOM 763 C CA . LEU A 1 104 ? 4.945 -7.630 -3.578 1.00 50.34 104 LEU A CA 1
ATOM 764 C C . LEU A 1 104 ? 5.430 -7.510 -5.028 1.00 50.34 104 LEU A C 1
ATOM 766 O O . LEU A 1 104 ? 5.631 -8.525 -5.688 1.00 50.34 104 LEU A O 1
ATOM 770 N N . ILE A 1 105 ? 5.756 -6.293 -5.475 1.00 47.56 105 ILE A N 1
ATOM 771 C CA . ILE A 1 105 ? 6.494 -6.033 -6.725 1.00 47.56 105 ILE A CA 1
ATOM 772 C C . ILE A 1 105 ? 7.957 -6.539 -6.627 1.00 47.56 105 ILE A C 1
ATOM 774 O O . ILE A 1 105 ? 8.647 -6.631 -7.638 1.00 47.56 105 ILE A O 1
ATOM 778 N N . GLY A 1 106 ? 8.440 -6.912 -5.430 1.00 46.47 106 GLY A N 1
ATOM 779 C CA . GLY A 1 106 ? 9.849 -7.218 -5.157 1.00 46.47 106 GLY A CA 1
ATOM 780 C C . GLY A 1 106 ? 10.112 -8.291 -4.094 1.00 46.47 106 GLY A C 1
ATOM 781 O O . GLY A 1 106 ? 11.190 -8.289 -3.500 1.00 46.47 106 GLY A O 1
ATOM 782 N N . PHE A 1 107 ? 9.192 -9.235 -3.852 1.00 42.56 107 PHE A N 1
ATOM 783 C CA . PHE A 1 107 ? 9.402 -10.283 -2.836 1.00 42.56 107 PHE A CA 1
ATOM 784 C C . PHE A 1 107 ? 10.571 -11.231 -3.191 1.00 42.56 107 PHE A C 1
ATOM 786 O O . PHE A 1 107 ? 11.062 -11.951 -2.326 1.00 42.56 107 PHE A O 1
ATOM 793 N N . SER A 1 108 ? 11.076 -11.194 -4.435 1.00 38.47 108 SER A N 1
ATOM 794 C CA . SER A 1 108 ? 12.302 -11.895 -4.846 1.00 38.47 108 SER A CA 1
ATOM 795 C C . SER A 1 108 ? 13.580 -11.040 -4.821 1.00 38.47 108 SER A C 1
ATOM 797 O O . SER A 1 108 ? 14.630 -11.558 -5.191 1.00 38.47 108 SER A O 1
ATOM 799 N N . ALA A 1 109 ? 13.532 -9.758 -4.435 1.00 36.78 109 ALA A N 1
ATOM 800 C CA . ALA A 1 109 ? 14.687 -8.856 -4.540 1.00 36.78 109 ALA A CA 1
ATOM 801 C C . ALA A 1 109 ? 15.182 -8.272 -3.208 1.00 36.78 109 ALA A C 1
ATOM 803 O O . ALA A 1 109 ? 16.333 -7.848 -3.147 1.00 36.78 109 ALA A O 1
ATOM 804 N N . THR A 1 110 ? 14.387 -8.245 -2.135 1.00 38.41 110 THR A N 1
ATOM 805 C CA . THR A 1 110 ? 14.802 -7.527 -0.914 1.00 38.41 110 THR A CA 1
ATOM 806 C C . THR A 1 110 ? 14.235 -8.133 0.371 1.00 38.41 110 THR A C 1
ATOM 808 O O . THR A 1 110 ? 13.267 -7.654 0.957 1.00 38.41 110 THR A O 1
ATOM 811 N N . ILE A 1 111 ? 14.915 -9.160 0.886 1.00 33.47 111 ILE A N 1
ATOM 812 C CA . ILE A 1 111 ? 14.843 -9.526 2.308 1.00 33.47 111 ILE A CA 1
ATOM 813 C C . ILE A 1 111 ? 15.875 -8.667 3.044 1.00 33.47 111 ILE A C 1
ATOM 815 O O . ILE A 1 111 ? 16.958 -9.121 3.386 1.00 33.47 111 ILE A O 1
ATOM 819 N N . HIS A 1 112 ? 15.564 -7.392 3.243 1.00 36.75 112 HIS A N 1
ATOM 820 C CA . HIS A 1 112 ? 16.158 -6.599 4.314 1.00 36.75 112 HIS A CA 1
ATOM 821 C C . HIS A 1 112 ? 15.140 -5.532 4.705 1.00 36.75 112 HIS A C 1
ATOM 823 O O . HIS A 1 112 ? 14.601 -4.818 3.864 1.00 36.75 112 HIS A O 1
ATOM 829 N N . ALA A 1 113 ? 14.787 -5.521 5.986 1.00 46.97 113 ALA A N 1
ATOM 830 C CA . ALA A 1 113 ? 13.790 -4.638 6.566 1.00 46.97 113 ALA A CA 1
ATOM 831 C C . ALA A 1 113 ? 13.991 -3.178 6.117 1.00 46.97 113 ALA A C 1
ATOM 833 O O . ALA A 1 113 ? 15.106 -2.689 6.203 1.00 46.97 113 ALA A O 1
ATOM 834 N N . ILE A 1 114 ? 12.920 -2.479 5.716 1.00 51.78 114 ILE A N 1
ATOM 835 C CA . ILE A 1 114 ? 12.812 -1.014 5.876 1.00 51.78 114 ILE A CA 1
ATOM 836 C C . ILE A 1 114 ? 14.047 -0.261 5.311 1.00 51.78 114 ILE A C 1
ATOM 838 O O . ILE A 1 114 ? 14.898 0.200 6.066 1.00 51.78 114 ILE A O 1
ATOM 842 N N . ASN A 1 115 ? 14.202 -0.172 3.984 1.00 56.12 115 ASN A N 1
ATOM 843 C CA . ASN A 1 115 ? 15.379 0.446 3.356 1.00 56.12 115 ASN A CA 1
ATOM 844 C C . ASN A 1 115 ? 15.528 1.942 3.712 1.00 56.12 115 ASN A 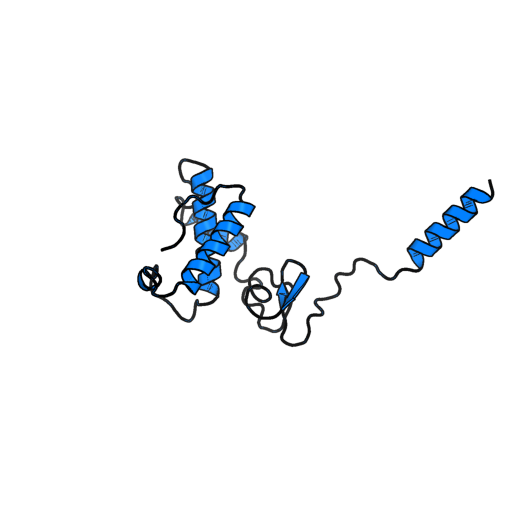C 1
ATOM 846 O O . ASN A 1 115 ? 15.091 2.812 2.963 1.00 56.12 115 ASN A O 1
ATOM 850 N N . GLY A 1 116 ? 16.272 2.267 4.772 1.00 61.09 116 GLY A N 1
ATOM 851 C CA . GLY A 1 116 ? 16.823 3.618 4.961 1.00 61.09 116 GLY A CA 1
ATOM 852 C C . GLY A 1 116 ? 17.724 4.061 3.795 1.00 61.09 116 GLY A C 1
ATOM 853 O O . GLY A 1 116 ? 17.970 5.249 3.620 1.00 61.09 116 GLY A O 1
ATOM 854 N N . ALA A 1 117 ? 18.166 3.110 2.963 1.00 70.38 117 ALA A N 1
ATOM 855 C CA . ALA A 1 117 ? 18.894 3.347 1.722 1.00 70.38 117 ALA A CA 1
ATOM 856 C C . ALA A 1 117 ? 18.047 3.975 0.597 1.00 70.38 117 ALA A C 1
ATOM 858 O O . ALA A 1 117 ? 18.626 4.445 -0.373 1.00 70.38 117 ALA A O 1
ATOM 859 N N . GLU A 1 118 ? 16.709 3.977 0.682 1.00 73.81 118 GLU A N 1
ATOM 860 C CA . GLU A 1 118 ? 15.846 4.649 -0.309 1.00 73.81 118 GLU A CA 1
ATOM 861 C C . GLU A 1 118 ? 15.773 6.174 -0.056 1.00 73.81 118 GLU A C 1
ATOM 863 O O . GLU A 1 118 ? 15.656 6.954 -1.004 1.00 73.81 118 GLU A O 1
ATOM 868 N N . CYS A 1 119 ? 15.921 6.603 1.202 1.00 77.81 119 CYS A N 1
ATOM 869 C CA . CYS A 1 119 ? 15.850 8.004 1.629 1.00 77.81 119 CYS A CA 1
ATOM 870 C C . CYS A 1 119 ? 17.095 8.821 1.232 1.00 77.81 119 CYS A C 1
ATOM 872 O O . CYS A 1 119 ? 18.127 8.274 0.835 1.00 77.81 119 CYS A O 1
ATOM 874 N N . ASN A 1 120 ? 17.028 10.150 1.371 1.00 82.81 120 ASN A N 1
ATOM 875 C CA . ASN A 1 120 ? 18.117 11.087 1.035 1.00 82.81 120 ASN A CA 1
ATOM 876 C C . ASN A 1 120 ? 18.560 11.011 -0.437 1.00 82.81 120 ASN A C 1
ATOM 878 O O . ASN A 1 120 ? 19.706 11.302 -0.782 1.00 82.81 120 ASN A O 1
ATOM 882 N N . GLY A 1 121 ? 17.637 10.627 -1.320 1.00 76.50 121 GLY A N 1
ATOM 883 C CA . GLY A 1 121 ? 17.888 10.506 -2.753 1.00 76.50 121 GLY A CA 1
ATOM 884 C C . GLY A 1 121 ? 18.425 9.150 -3.209 1.00 76.50 121 GLY A C 1
ATOM 885 O O . GLY A 1 121 ? 18.768 9.032 -4.382 1.00 76.50 121 GLY A O 1
ATOM 886 N N . GLY A 1 122 ? 18.476 8.137 -2.338 1.00 79.81 122 GLY A N 1
ATOM 887 C CA . GLY A 1 122 ? 18.949 6.803 -2.712 1.00 79.81 122 GLY A CA 1
ATOM 888 C C . GLY A 1 122 ? 18.038 6.077 -3.710 1.00 79.81 122 GLY A C 1
ATOM 889 O O . GLY A 1 122 ? 18.531 5.499 -4.676 1.00 79.81 122 GLY A O 1
ATOM 890 N N . ASN A 1 123 ? 16.714 6.149 -3.540 1.00 78.38 123 ASN A N 1
ATOM 891 C CA . ASN A 1 123 ? 15.748 5.674 -4.533 1.00 78.38 123 ASN A CA 1
ATOM 892 C C . ASN A 1 123 ? 14.415 6.429 -4.415 1.00 78.38 123 ASN A C 1
ATOM 894 O O . ASN A 1 123 ? 13.452 5.959 -3.808 1.00 78.38 123 ASN A O 1
ATOM 898 N N . ARG A 1 124 ? 14.370 7.616 -5.024 1.00 80.19 124 ARG A N 1
ATOM 899 C CA . ARG A 1 124 ? 13.191 8.498 -4.991 1.00 80.19 124 ARG A CA 1
ATOM 900 C C . ARG A 1 124 ? 11.956 7.873 -5.626 1.00 80.19 124 ARG A C 1
ATOM 902 O O . ARG A 1 124 ? 10.856 8.099 -5.139 1.00 80.19 124 ARG A O 1
ATOM 909 N N . ASP A 1 125 ? 12.130 7.076 -6.674 1.00 79.06 125 ASP A N 1
ATOM 910 C CA . ASP A 1 125 ? 11.003 6.465 -7.380 1.00 79.06 125 ASP A CA 1
ATOM 911 C C . ASP A 1 125 ? 10.299 5.428 -6.496 1.00 79.06 125 ASP A C 1
ATOM 913 O O . ASP A 1 125 ? 9.070 5.383 -6.447 1.00 79.06 125 ASP A O 1
ATOM 917 N N . ALA A 1 126 ? 11.066 4.645 -5.728 1.00 74.75 126 ALA A N 1
ATOM 918 C CA . ALA A 1 126 ? 10.506 3.715 -4.752 1.00 74.75 126 ALA A CA 1
ATOM 919 C C . ALA A 1 126 ? 9.796 4.445 -3.603 1.00 74.75 126 ALA A C 1
ATOM 921 O O . ALA A 1 126 ? 8.692 4.047 -3.231 1.00 74.75 126 ALA A O 1
ATOM 922 N N . VAL A 1 127 ? 10.385 5.524 -3.070 1.00 78.81 127 VAL A N 1
ATOM 923 C CA . VAL A 1 127 ? 9.744 6.340 -2.023 1.00 78.81 127 VAL A CA 1
ATOM 924 C C . VAL A 1 127 ? 8.427 6.927 -2.527 1.00 78.81 127 VAL A C 1
ATOM 926 O O . VAL A 1 127 ? 7.397 6.746 -1.881 1.00 78.81 127 VAL A O 1
ATOM 929 N N . ASN A 1 128 ? 8.430 7.558 -3.701 1.00 81.88 128 ASN A N 1
ATOM 930 C CA . ASN A 1 128 ? 7.236 8.176 -4.274 1.00 81.88 128 ASN A CA 1
ATOM 931 C C . ASN A 1 128 ? 6.133 7.144 -4.531 1.00 81.88 128 ASN A C 1
ATOM 933 O O . ASN A 1 128 ? 4.986 7.381 -4.165 1.00 81.88 128 ASN A O 1
ATOM 937 N N . ALA A 1 129 ? 6.477 5.964 -5.058 1.00 79.56 129 ALA A N 1
ATOM 938 C CA . ALA A 1 129 ? 5.502 4.894 -5.257 1.00 79.56 129 ALA A CA 1
ATOM 939 C C . ALA A 1 129 ? 4.846 4.451 -3.934 1.00 79.56 129 ALA A C 1
ATOM 941 O O . ALA A 1 129 ? 3.638 4.228 -3.885 1.00 79.56 129 ALA A O 1
ATOM 942 N N . ARG A 1 130 ? 5.617 4.353 -2.840 1.00 79.44 130 ARG A N 1
ATOM 943 C CA . ARG A 1 130 ? 5.073 4.021 -1.508 1.00 79.44 130 ARG A CA 1
ATOM 944 C C . ARG A 1 130 ? 4.135 5.111 -0.993 1.00 79.44 130 ARG A C 1
ATOM 946 O O . ARG A 1 130 ? 3.101 4.775 -0.417 1.00 79.44 130 ARG A O 1
ATOM 953 N N . VAL A 1 131 ? 4.496 6.381 -1.188 1.00 84.12 131 VAL A N 1
ATOM 954 C CA . VAL A 1 131 ? 3.674 7.532 -0.785 1.00 84.12 131 VAL A CA 1
ATOM 955 C C . VAL A 1 131 ? 2.352 7.539 -1.550 1.00 84.12 131 VAL A C 1
ATOM 957 O O . VAL A 1 131 ? 1.306 7.626 -0.917 1.00 84.12 131 VAL A O 1
ATOM 960 N N . GLU A 1 132 ? 2.372 7.333 -2.869 1.00 84.44 132 GLU A N 1
ATOM 961 C CA . GLU A 1 132 ? 1.152 7.285 -3.688 1.00 84.44 132 GLU A CA 1
ATOM 962 C C . GLU A 1 132 ? 0.188 6.177 -3.235 1.00 84.44 132 GLU A C 1
ATOM 964 O O . GLU A 1 132 ? -1.007 6.425 -3.067 1.00 84.44 132 GLU A O 1
ATOM 969 N N . TYR A 1 133 ? 0.687 4.961 -2.973 1.00 81.94 133 TYR A N 1
ATOM 970 C CA . TYR A 1 133 ? -0.166 3.887 -2.448 1.00 81.94 133 TYR A CA 1
ATOM 971 C C . TYR A 1 133 ? -0.716 4.209 -1.056 1.00 81.94 133 TYR A C 1
ATOM 973 O O . TYR A 1 133 ? -1.869 3.900 -0.760 1.00 81.94 133 TYR A O 1
ATOM 981 N N . TYR A 1 134 ? 0.093 4.817 -0.188 1.00 84.25 134 TYR A N 1
ATOM 982 C CA . TYR A 1 134 ? -0.348 5.207 1.148 1.00 84.25 134 TYR A CA 1
ATOM 983 C C . TYR A 1 134 ? -1.463 6.253 1.094 1.00 84.25 134 TYR A C 1
ATOM 985 O O . TYR A 1 134 ? -2.487 6.081 1.756 1.00 84.25 134 TYR A O 1
ATOM 993 N N . GLU A 1 135 ? -1.309 7.287 0.269 1.00 85.00 135 GLU A N 1
ATOM 994 C CA . GLU A 1 135 ? -2.334 8.310 0.064 1.00 85.00 135 GLU A CA 1
ATOM 995 C C . GLU A 1 135 ? -3.630 7.714 -0.499 1.00 85.00 135 GLU A C 1
ATOM 997 O O . GLU A 1 135 ? -4.715 8.032 -0.006 1.00 85.00 135 GLU A O 1
ATOM 1002 N N . ASP A 1 136 ? -3.535 6.801 -1.469 1.00 86.81 136 ASP A N 1
ATOM 1003 C CA . ASP A 1 136 ? -4.699 6.108 -2.026 1.00 86.81 136 ASP A CA 1
ATOM 1004 C C . ASP A 1 136 ? -5.450 5.295 -0.956 1.00 86.81 136 ASP A C 1
ATOM 1006 O O . ASP A 1 136 ? -6.666 5.437 -0.796 1.00 86.81 136 ASP A O 1
ATOM 1010 N N . TYR A 1 137 ? -4.742 4.512 -0.137 1.00 83.50 137 TYR A N 1
ATOM 1011 C CA . TYR A 1 137 ? -5.376 3.760 0.949 1.00 83.50 137 TYR A CA 1
ATOM 1012 C C . TYR A 1 137 ? -5.940 4.667 2.048 1.00 83.50 137 TYR A C 1
ATOM 1014 O O . TY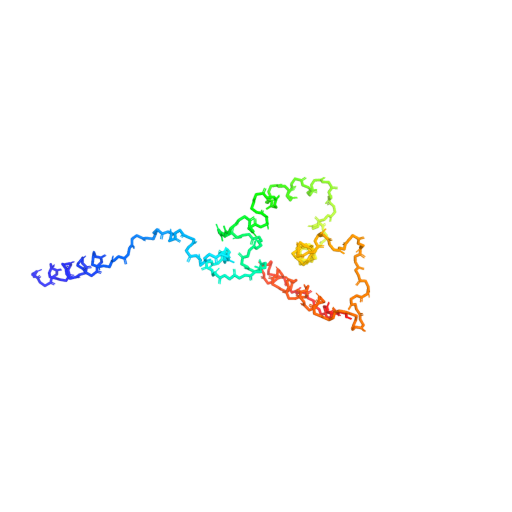R A 1 137 ? -7.022 4.393 2.574 1.00 83.50 137 TYR A O 1
ATOM 1022 N N . CYS A 1 138 ? -5.269 5.771 2.381 1.00 86.50 138 CYS A N 1
ATOM 1023 C CA . CYS A 1 138 ? -5.802 6.766 3.311 1.00 86.50 138 CYS A CA 1
ATOM 1024 C C . CYS A 1 138 ? -7.109 7.384 2.798 1.00 86.50 138 CYS A C 1
ATOM 1026 O O . CYS A 1 138 ? -8.071 7.498 3.565 1.00 86.50 138 CYS A O 1
ATOM 1028 N N . ASN A 1 139 ? -7.187 7.694 1.502 1.00 92.12 139 ASN A N 1
ATOM 1029 C CA . ASN A 1 139 ? -8.407 8.183 0.864 1.00 92.12 139 ASN A CA 1
ATOM 1030 C C . ASN A 1 139 ? -9.533 7.143 0.921 1.00 92.12 139 ASN A C 1
ATOM 1032 O O . ASN A 1 139 ? -10.653 7.475 1.312 1.00 92.12 139 ASN A O 1
ATOM 1036 N N . GLN A 1 140 ? -9.239 5.874 0.622 1.00 86.56 140 GLN A N 1
ATOM 1037 C CA . GLN A 1 140 ? -10.215 4.781 0.718 1.00 86.56 140 GLN A CA 1
ATOM 1038 C C . GLN A 1 140 ? -10.739 4.575 2.151 1.00 86.56 140 GLN A C 1
ATOM 1040 O O . GLN A 1 140 ? -11.915 4.267 2.349 1.00 86.56 140 GLN A O 1
ATOM 1045 N N . LEU A 1 141 ? -9.889 4.771 3.164 1.00 88.25 141 LEU A N 1
ATOM 1046 C CA . LEU A 1 141 ? -10.256 4.653 4.581 1.00 88.25 141 LEU A CA 1
ATOM 1047 C C . LEU A 1 141 ? -10.867 5.939 5.168 1.00 88.25 141 LEU A C 1
ATOM 1049 O O . LEU A 1 141 ? -11.302 5.946 6.330 1.00 88.25 141 LEU A O 1
ATOM 1053 N N . GLY A 1 142 ? -10.911 7.024 4.389 1.00 93.75 142 GLY A N 1
ATOM 1054 C CA . GLY A 1 142 ? -11.405 8.330 4.816 1.00 93.75 142 GLY A CA 1
ATOM 1055 C C . GLY A 1 142 ? -10.607 8.896 5.990 1.00 93.75 142 GLY A C 1
ATOM 1056 O O . GLY A 1 142 ? -11.196 9.305 6.993 1.00 93.75 142 GLY A O 1
ATOM 1057 N N . VAL A 1 143 ? -9.275 8.846 5.912 1.00 93.31 143 VAL A N 1
ATOM 1058 C CA . VAL A 1 143 ? -8.365 9.410 6.916 1.00 93.31 143 VAL A CA 1
ATOM 1059 C C . VAL A 1 143 ? -7.354 10.341 6.255 1.00 93.31 143 VAL A C 1
ATOM 1061 O O . VAL A 1 143 ? -6.860 10.059 5.169 1.00 93.31 143 VAL A O 1
ATOM 1064 N N . PHE A 1 144 ? -7.029 11.451 6.917 1.00 92.94 144 PHE A N 1
ATOM 1065 C CA . PHE A 1 144 ? -5.956 12.332 6.463 1.00 92.94 144 PHE A CA 1
ATOM 1066 C C . PHE A 1 144 ? -4.594 11.616 6.603 1.00 92.94 144 PHE A C 1
ATOM 1068 O O . PHE A 1 144 ? -4.293 11.141 7.711 1.00 92.94 144 PHE A O 1
ATOM 1075 N N . PRO A 1 145 ? -3.783 11.533 5.526 1.00 86.06 145 PRO A N 1
ATOM 1076 C CA . PRO A 1 145 ? -2.526 10.778 5.515 1.00 86.06 145 PRO A CA 1
ATOM 1077 C C . PRO A 1 145 ? -1.449 11.360 6.440 1.00 86.06 145 PRO A C 1
ATOM 1079 O O . PRO A 1 145 ? -0.614 10.602 6.934 1.00 86.06 145 PRO A O 1
ATOM 1082 N N . GLY A 1 146 ? -1.515 12.658 6.747 1.00 86.62 146 GLY A N 1
ATOM 1083 C CA . GLY A 1 146 ? -0.481 13.374 7.493 1.00 86.62 146 GLY A CA 1
ATOM 1084 C C . GLY A 1 146 ? 0.470 14.136 6.570 1.00 86.62 146 GLY A C 1
ATOM 1085 O O . GLY A 1 146 ? 0.414 13.996 5.351 1.00 86.62 146 GLY A O 1
ATOM 1086 N N . ASP A 1 147 ? 1.339 14.944 7.170 1.00 85.12 147 ASP A N 1
ATOM 1087 C CA . ASP A 1 147 ? 2.354 15.725 6.459 1.00 85.12 147 ASP A CA 1
ATOM 1088 C C . ASP A 1 147 ? 3.714 14.999 6.456 1.00 85.12 147 ASP A C 1
ATOM 1090 O O . ASP A 1 147 ? 3.943 14.094 7.258 1.00 85.12 147 ASP A O 1
ATOM 1094 N N . ASN A 1 148 ? 4.648 15.440 5.602 1.00 82.56 148 ASN A N 1
ATOM 1095 C CA . ASN A 1 148 ? 6.030 14.928 5.521 1.00 82.56 148 ASN A CA 1
ATOM 1096 C C . ASN A 1 148 ? 6.134 13.419 5.226 1.00 82.56 148 ASN A C 1
ATOM 1098 O O . ASN A 1 148 ? 6.902 12.697 5.857 1.00 82.56 148 ASN A O 1
ATOM 1102 N N . LEU A 1 149 ? 5.349 12.950 4.256 1.00 80.44 149 LEU A N 1
ATOM 1103 C CA . LEU A 1 149 ? 5.306 11.544 3.848 1.00 80.44 149 LEU A CA 1
ATOM 1104 C C . LEU A 1 149 ? 6.610 11.009 3.215 1.00 80.44 149 LEU A C 1
ATOM 1106 O O . LEU A 1 149 ? 6.960 9.864 3.505 1.00 80.44 149 LEU A O 1
ATOM 1110 N N . PRO A 1 150 ? 7.337 11.761 2.361 1.00 80.75 150 PRO A N 1
ATOM 1111 C CA . PRO A 1 150 ? 8.579 11.264 1.782 1.00 80.75 150 PRO A CA 1
ATOM 1112 C C . PRO A 1 150 ? 9.796 11.473 2.696 1.00 80.75 150 PRO A C 1
ATOM 1114 O O . PRO A 1 150 ? 9.846 12.385 3.524 1.00 80.75 150 PRO A O 1
ATOM 1117 N N . CYS A 1 151 ? 10.810 10.649 2.443 1.00 79.00 151 CYS A N 1
ATOM 1118 C CA . CYS A 1 151 ? 12.204 10.806 2.844 1.00 79.00 151 CYS A CA 1
ATOM 1119 C C . CYS A 1 151 ? 13.096 10.797 1.574 1.00 79.00 151 CYS A C 1
ATOM 1121 O O . CYS A 1 151 ? 14.319 11.009 1.707 1.00 79.00 151 CYS A O 1
#

Secondary structure (DSSP, 8-state):
-HHHHHHHHHHHHHHHSS----------PPTT-EE-TTS-EESSHHHHSTT--B-STT-TTTTTS-HHHHHHHHTT-TTTT--SSHHHHHHHHHHHHHHHHHHHTTTTT--SSS-TTTTTTT-HHHHHHHHHHHHHHHHHHT----S----